Protein AF-A0A316NVS9-F1 (afdb_monomer_lite)

Secondary structure (DSSP, 8-state):
---SSSTTT-TTS----EEE-TT-SEEEETTEEEEEETTHHHHHHHH---HHHHHHHHHHHHHHHTT-TTTHHHHHHHHHHHHHHSTTGGGT-HHHHGGGGS-HHHH--THHHHHHHHHHHTT--SHHHHHHHHHHHHHHHHHHHHHHHHHHHTT----------

Structure (mmCIF, N/CA/C/O backbone):
data_AF-A0A316NVS9-F1
#
_entry.id   AF-A0A316NVS9-F1
#
loop_
_atom_site.group_PDB
_atom_site.id
_atom_site.type_symbol
_atom_site.label_atom_id
_atom_site.label_alt_id
_atom_site.label_comp_id
_atom_site.label_asym_id
_atom_site.label_entity_id
_atom_site.label_seq_id
_atom_site.pdbx_PDB_ins_code
_atom_site.Cartn_x
_atom_site.Cartn_y
_atom_site.Cartn_z
_atom_site.occupancy
_atom_site.B_iso_or_equiv
_atom_site.auth_seq_id
_atom_site.auth_comp_id
_atom_site.auth_asym_id
_atom_site.auth_atom_id
_atom_site.pdbx_PDB_model_num
ATOM 1 N N . MET A 1 1 ? -10.080 8.851 -24.256 1.00 34.38 1 MET A N 1
ATOM 2 C CA . MET A 1 1 ? -9.556 9.734 -23.191 1.00 34.38 1 MET A CA 1
ATOM 3 C C . MET A 1 1 ? -8.342 9.041 -22.593 1.00 34.38 1 MET A C 1
ATOM 5 O O . MET A 1 1 ? -8.501 7.936 -22.097 1.00 34.38 1 MET A O 1
ATOM 9 N N . GLY A 1 2 ? -7.138 9.593 -22.763 1.00 38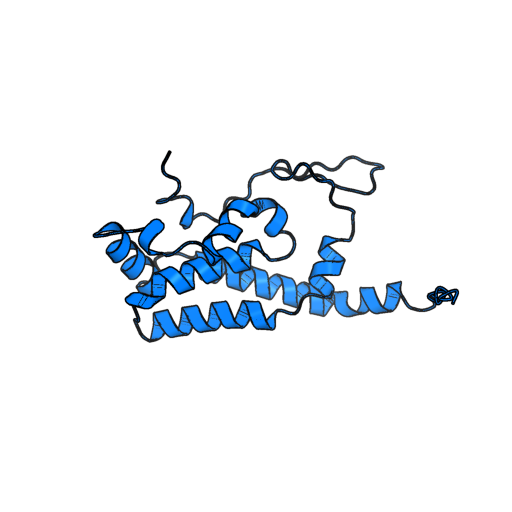.94 2 GLY A N 1
ATOM 10 C CA . GLY A 1 2 ? -5.887 8.948 -22.349 1.00 38.94 2 GLY A CA 1
ATOM 11 C C . GLY A 1 2 ? -5.488 9.341 -20.927 1.00 38.94 2 GLY A C 1
ATOM 12 O O . GLY A 1 2 ? -5.021 10.455 -20.727 1.00 38.94 2 GLY A O 1
ATOM 13 N N . MET A 1 3 ? -5.655 8.420 -19.974 1.00 44.09 3 MET A N 1
ATOM 14 C CA . MET A 1 3 ? -5.238 8.541 -18.560 1.00 44.09 3 MET A CA 1
ATOM 15 C C . MET A 1 3 ? -3.746 8.223 -18.319 1.00 44.09 3 MET A C 1
ATOM 17 O O . MET A 1 3 ? -3.301 8.127 -17.184 1.00 44.09 3 MET A O 1
ATOM 21 N N . LEU A 1 4 ? -2.952 7.991 -19.366 1.00 54.81 4 LEU A N 1
ATOM 22 C CA . LEU A 1 4 ? -1.689 7.250 -19.229 1.00 54.81 4 LEU A CA 1
ATOM 23 C C . LEU A 1 4 ? -0.448 8.102 -18.926 1.00 54.81 4 LEU A C 1
ATOM 25 O O . LEU A 1 4 ? 0.542 7.567 -18.446 1.00 54.81 4 LEU A O 1
ATOM 29 N N . GLY A 1 5 ? -0.482 9.410 -19.196 1.00 55.16 5 GLY A N 1
ATOM 30 C CA . GLY A 1 5 ? 0.717 10.254 -19.127 1.00 55.16 5 GLY A CA 1
ATOM 31 C C . GLY A 1 5 ? 0.942 10.920 -17.772 1.00 55.16 5 GLY A C 1
ATOM 32 O O . GLY A 1 5 ? 1.917 10.634 -17.100 1.00 55.16 5 GLY A O 1
ATOM 33 N N . LYS A 1 6 ? 0.069 11.858 -17.382 1.00 54.09 6 LYS A N 1
ATOM 34 C CA . LYS A 1 6 ? 0.255 12.665 -16.159 1.00 54.09 6 LYS A CA 1
ATOM 35 C C . LYS A 1 6 ? -0.395 12.044 -14.924 1.00 54.09 6 LYS A C 1
ATOM 37 O O . LYS A 1 6 ? 0.162 12.145 -13.839 1.00 54.09 6 LYS A O 1
ATOM 42 N N . ASP A 1 7 ? -1.526 11.366 -15.101 1.00 58.81 7 ASP A N 1
ATOM 43 C CA . ASP A 1 7 ? -2.302 10.817 -13.984 1.00 58.81 7 ASP A CA 1
ATOM 44 C C . ASP A 1 7 ? -1.647 9.566 -13.373 1.00 58.81 7 ASP A C 1
ATOM 46 O O . ASP A 1 7 ? -1.822 9.300 -12.185 1.00 58.81 7 ASP A O 1
ATOM 50 N N . LEU A 1 8 ? -0.828 8.829 -14.138 1.00 57.72 8 LEU A N 1
ATOM 51 C CA . LEU A 1 8 ? -0.079 7.677 -13.619 1.00 57.72 8 LEU A CA 1
ATOM 52 C C . LEU A 1 8 ? 0.950 8.088 -12.551 1.00 57.72 8 LEU A C 1
ATOM 54 O O . LEU A 1 8 ? 1.206 7.332 -11.617 1.00 57.72 8 LEU A O 1
ATOM 58 N N . PHE A 1 9 ? 1.504 9.297 -12.672 1.00 58.28 9 PHE A N 1
ATOM 59 C CA . PHE A 1 9 ? 2.571 9.805 -11.805 1.00 58.28 9 PHE A CA 1
ATOM 60 C C . PHE A 1 9 ? 2.083 10.808 -10.749 1.00 58.28 9 PHE A C 1
ATOM 62 O O . PHE A 1 9 ? 2.860 11.192 -9.880 1.00 58.28 9 PHE A O 1
ATOM 69 N N . ASP A 1 10 ? 0.811 11.222 -10.789 1.00 63.91 10 ASP A N 1
ATOM 70 C CA . ASP A 1 10 ? 0.220 12.186 -9.847 1.00 63.91 10 ASP A CA 1
ATOM 71 C C . ASP A 1 10 ? -0.812 11.532 -8.910 1.00 63.91 10 ASP A C 1
ATOM 73 O O . ASP A 1 10 ? -1.906 12.048 -8.674 1.00 63.91 10 ASP A O 1
ATOM 77 N N . ILE A 1 11 ? -0.446 10.390 -8.309 1.00 62.56 11 ILE A N 1
ATOM 78 C CA . ILE A 1 11 ? -1.253 9.739 -7.255 1.00 62.56 11 ILE A CA 1
ATOM 79 C C . ILE A 1 11 ? -1.418 10.637 -6.009 1.00 62.56 11 ILE A C 1
ATOM 81 O O . ILE A 1 11 ? -2.267 10.399 -5.150 1.00 62.56 11 ILE A O 1
ATOM 85 N N . LYS A 1 12 ? -0.615 11.708 -5.918 1.00 61.66 12 LYS A N 1
ATOM 86 C CA . LYS A 1 12 ? -0.635 12.719 -4.855 1.00 61.66 12 LYS A CA 1
ATOM 87 C C . LYS A 1 12 ? -1.850 13.639 -4.910 1.00 61.66 12 LYS A C 1
ATOM 89 O O . LYS A 1 12 ? -1.973 14.484 -4.026 1.00 61.66 12 LYS A O 1
ATOM 94 N N . ARG A 1 13 ? -2.728 13.533 -5.911 1.00 59.62 13 ARG A N 1
ATOM 95 C CA . ARG A 1 13 ? -3.963 14.318 -5.990 1.00 59.62 13 ARG A CA 1
ATOM 96 C C . ARG A 1 13 ? -5.151 13.469 -5.520 1.00 59.62 13 ARG A C 1
ATOM 98 O O . ARG A 1 13 ? -5.797 12.834 -6.352 1.00 59.62 13 ARG A O 1
ATOM 105 N N . PRO A 1 14 ? -5.520 13.477 -4.220 1.00 55.88 14 PRO A N 1
ATOM 106 C CA . PRO A 1 14 ? -6.708 12.765 -3.780 1.00 55.88 14 PRO A CA 1
ATOM 107 C C . PRO A 1 14 ? -7.921 13.393 -4.457 1.00 55.88 14 PRO A C 1
ATOM 109 O O . PRO A 1 14 ? -8.025 14.626 -4.535 1.00 55.88 14 PRO A O 1
ATOM 112 N N . ARG A 1 15 ? -8.853 12.560 -4.926 1.00 57.41 15 ARG A N 1
ATOM 113 C CA . ARG A 1 15 ? -10.190 13.035 -5.284 1.00 57.41 15 ARG A CA 1
ATOM 114 C C . ARG A 1 15 ? -10.817 13.606 -4.015 1.00 57.41 15 ARG A C 1
ATOM 116 O O . ARG A 1 15 ? -10.943 12.937 -2.993 1.00 57.41 15 ARG A O 1
ATOM 123 N N . ARG A 1 16 ? -11.041 14.913 -4.047 1.00 63.09 16 ARG A N 1
ATOM 124 C CA . ARG A 1 16 ? -11.275 15.734 -2.864 1.00 63.09 16 ARG A CA 1
ATOM 125 C C . ARG A 1 16 ? -12.749 15.627 -2.547 1.00 63.09 16 ARG A C 1
ATOM 127 O O . ARG A 1 16 ? -13.517 16.121 -3.352 1.00 63.09 16 ARG A O 1
ATOM 134 N N . ASN A 1 17 ? -13.096 14.943 -1.458 1.00 67.75 17 ASN A N 1
ATOM 135 C CA . ASN A 1 17 ? -14.034 15.385 -0.416 1.00 67.75 17 ASN A CA 1
ATOM 136 C C . ASN A 1 17 ? -14.488 14.179 0.420 1.00 67.75 17 ASN A C 1
ATOM 138 O O . ASN A 1 17 ? -15.002 13.186 -0.100 1.00 67.75 17 ASN A O 1
ATOM 142 N N . THR A 1 18 ? -14.318 14.291 1.737 1.00 75.38 18 THR A N 1
ATOM 143 C CA . THR A 1 18 ? -14.963 13.414 2.717 1.00 75.38 18 THR A CA 1
ATOM 144 C C . THR A 1 18 ? -16.180 14.145 3.255 1.00 75.38 18 THR A C 1
ATOM 146 O O . THR A 1 18 ? -16.054 15.242 3.799 1.00 75.38 18 THR A O 1
ATOM 149 N N . LYS A 1 19 ? -17.360 13.552 3.105 1.00 80.75 19 LYS A N 1
ATOM 150 C CA . LYS A 1 19 ? -18.586 14.063 3.703 1.00 80.75 19 LYS A CA 1
ATOM 151 C C . LYS A 1 19 ? -18.756 13.432 5.079 1.00 80.75 19 LYS A C 1
ATOM 153 O O . LYS A 1 19 ? -18.796 12.209 5.207 1.00 80.75 19 LYS A O 1
ATOM 158 N N . VAL A 1 20 ? -18.862 14.286 6.087 1.00 80.62 20 VAL A N 1
ATOM 159 C CA . VAL A 1 20 ? -19.124 13.920 7.479 1.00 80.62 20 VAL A CA 1
ATOM 160 C C . VAL A 1 20 ? -20.391 14.644 7.904 1.00 80.62 20 VAL A C 1
ATOM 162 O O . VAL A 1 20 ? -20.473 15.866 7.786 1.00 80.62 20 VAL A O 1
ATOM 165 N N . GLU A 1 21 ? -21.378 13.893 8.379 1.00 82.31 21 GLU A N 1
ATOM 166 C CA . GLU A 1 21 ? -22.612 14.437 8.944 1.00 82.31 21 GLU A CA 1
ATOM 167 C C . GLU A 1 21 ? -22.635 14.166 10.453 1.00 82.31 21 GLU A C 1
ATOM 169 O O . GLU A 1 21 ? -22.279 13.080 10.914 1.00 82.31 21 GLU A O 1
ATOM 174 N N . PHE A 1 22 ? -23.003 15.176 11.244 1.00 77.19 22 PHE A N 1
ATOM 175 C CA . PHE A 1 22 ? -23.071 15.044 12.698 1.00 77.19 22 PHE A CA 1
ATOM 176 C C . PHE A 1 22 ? -24.225 14.125 13.104 1.00 77.19 22 PHE A C 1
ATOM 178 O O . PHE A 1 22 ? -25.354 14.321 12.665 1.00 77.19 22 PHE A O 1
ATOM 185 N N . GLY A 1 23 ? -23.948 13.172 13.995 1.00 82.19 23 GLY A N 1
ATOM 186 C CA . GLY A 1 23 ? -24.931 12.192 14.470 1.00 82.19 23 GLY A CA 1
ATOM 187 C C . GLY A 1 23 ? -24.933 10.880 13.685 1.00 82.19 23 GLY A C 1
ATOM 188 O O . GLY A 1 23 ? -25.507 9.903 14.159 1.00 82.19 23 GLY A O 1
ATOM 189 N N . GLU A 1 24 ? -24.239 10.825 12.549 1.00 84.75 24 GLU A N 1
ATOM 190 C CA . GLU A 1 24 ? -24.081 9.599 11.772 1.00 84.75 24 GLU A CA 1
ATOM 191 C C . GLU A 1 24 ? -22.990 8.694 12.356 1.00 84.75 24 GLU A C 1
ATOM 193 O O . GLU A 1 24 ? -22.071 9.148 13.038 1.00 84.75 24 GLU A O 1
ATOM 198 N N . SER A 1 25 ? -23.080 7.391 12.084 1.00 87.62 25 SER A N 1
ATOM 199 C CA . SER A 1 25 ? -22.082 6.385 12.494 1.00 87.62 25 SER A CA 1
ATOM 200 C C . SER A 1 25 ? -21.027 6.105 11.418 1.00 87.62 25 SER A C 1
ATOM 202 O O . SER A 1 25 ? -20.141 5.265 11.607 1.00 87.62 25 SER A O 1
ATOM 204 N N . CYS A 1 26 ? -21.109 6.810 10.289 1.00 89.50 26 CYS A N 1
ATOM 205 C CA . CYS A 1 26 ? -20.252 6.627 9.130 1.00 89.50 26 CYS A CA 1
ATOM 206 C C . CYS A 1 26 ? -19.916 7.956 8.441 1.00 89.50 26 CYS A C 1
ATOM 208 O O . CYS A 1 26 ? -20.509 8.999 8.723 1.00 89.50 26 CYS A O 1
ATOM 210 N N . TYR A 1 27 ? -18.941 7.897 7.539 1.00 86.94 27 TYR A N 1
ATOM 211 C CA . TYR A 1 27 ? -18.582 8.968 6.618 1.00 86.94 27 TYR A CA 1
ATOM 212 C C . TYR A 1 27 ? -18.644 8.468 5.171 1.00 86.94 27 TYR A C 1
ATOM 214 O O . TYR A 1 27 ? -18.591 7.264 4.909 1.00 86.94 27 TYR A O 1
ATOM 222 N N . TRP A 1 28 ? -18.713 9.397 4.220 1.00 86.88 28 TRP A N 1
ATOM 223 C CA . TRP A 1 28 ? -18.722 9.087 2.789 1.00 86.88 28 TRP A CA 1
ATOM 224 C C . TRP A 1 28 ? -17.539 9.735 2.095 1.00 86.88 28 TRP A C 1
ATOM 226 O O . TRP A 1 28 ? -17.121 10.841 2.439 1.00 86.88 28 TRP A O 1
ATOM 236 N N . VAL A 1 29 ? -17.018 9.055 1.083 1.00 81.38 29 VAL A N 1
ATOM 237 C CA . VAL A 1 29 ? -16.004 9.605 0.188 1.00 81.38 29 VAL A CA 1
ATOM 238 C C . VAL A 1 29 ? -16.682 9.876 -1.143 1.00 81.38 29 VAL A C 1
ATOM 240 O O . VAL A 1 29 ? -17.368 9.007 -1.657 1.00 81.38 29 VAL A O 1
ATOM 243 N N . GLU A 1 30 ? -16.513 11.062 -1.724 1.00 74.38 30 GLU A N 1
ATOM 244 C CA . GLU A 1 30 ? -17.244 11.447 -2.946 1.00 74.38 30 GLU A CA 1
ATOM 245 C C . GLU A 1 30 ? -17.070 10.437 -4.098 1.00 74.38 30 GLU A C 1
ATOM 247 O O . GLU A 1 30 ? -18.006 10.150 -4.837 1.00 74.38 30 GLU A O 1
ATOM 252 N N . SER A 1 31 ? -15.881 9.838 -4.214 1.00 69.62 31 SER A N 1
ATOM 253 C CA . SER A 1 31 ? -15.573 8.812 -5.223 1.00 69.62 31 SER A CA 1
ATOM 254 C C . SER A 1 31 ? -16.003 7.390 -4.844 1.00 69.62 31 SER A C 1
ATOM 256 O O . SER A 1 31 ? -15.905 6.494 -5.677 1.00 69.62 31 SER A O 1
ATOM 258 N N . ASN A 1 32 ? -16.474 7.167 -3.615 1.00 72.44 32 ASN A N 1
ATOM 259 C CA . ASN A 1 32 ? -16.965 5.878 -3.142 1.00 72.44 32 ASN A CA 1
ATOM 260 C C . ASN A 1 32 ? -18.323 6.055 -2.434 1.00 72.44 32 ASN A C 1
ATOM 262 O O . ASN A 1 32 ? -18.365 6.461 -1.270 1.00 72.44 32 ASN A O 1
ATOM 266 N N . PRO A 1 33 ? -19.442 5.705 -3.094 1.00 69.19 33 PRO A N 1
ATOM 267 C CA . PRO A 1 33 ? -20.774 5.918 -2.536 1.00 69.19 33 PRO A CA 1
ATOM 268 C C . PRO A 1 33 ? -21.072 5.026 -1.321 1.00 69.19 33 PRO A C 1
ATOM 270 O O . PRO A 1 33 ? -22.062 5.262 -0.628 1.00 69.19 33 PRO A O 1
ATOM 273 N N . ALA A 1 34 ? -20.249 4.006 -1.046 1.00 84.88 34 ALA A N 1
ATOM 274 C CA . ALA A 1 34 ? -20.451 3.122 0.093 1.00 84.88 34 ALA A CA 1
ATOM 275 C C . ALA A 1 34 ? -20.073 3.822 1.417 1.00 84.88 34 ALA A C 1
ATOM 277 O O . ALA A 1 34 ? -18.928 4.272 1.558 1.00 84.88 34 ALA A O 1
ATOM 278 N N . PRO A 1 35 ? -20.987 3.873 2.410 1.00 88.19 35 PRO A N 1
ATOM 279 C CA . PRO A 1 35 ? -20.698 4.449 3.720 1.00 88.19 35 PRO A CA 1
ATOM 280 C C . PRO A 1 35 ? -19.562 3.691 4.408 1.00 88.19 35 PRO A C 1
ATOM 282 O O . PRO A 1 35 ? -19.523 2.460 4.395 1.00 88.19 35 PRO A O 1
ATOM 285 N N . GLN A 1 36 ? -18.652 4.431 5.034 1.00 87.38 36 GLN A N 1
ATOM 286 C CA . GLN A 1 36 ? -17.529 3.889 5.791 1.00 87.38 36 GLN A CA 1
ATOM 287 C C . GLN A 1 36 ? -17.777 4.113 7.284 1.00 87.38 36 GLN A C 1
ATOM 289 O O . GLN A 1 36 ? -17.786 5.267 7.723 1.00 87.38 36 GLN A O 1
ATOM 294 N N . PRO A 1 37 ? -18.013 3.057 8.081 1.00 90.44 37 PRO A N 1
ATOM 295 C CA . PRO A 1 37 ? -18.217 3.209 9.515 1.00 90.44 37 PRO A CA 1
ATOM 296 C C . PRO A 1 37 ? -17.004 3.852 10.192 1.00 90.44 37 PRO A C 1
ATOM 298 O O . PRO A 1 37 ? -15.848 3.603 9.826 1.00 90.44 37 PRO A O 1
ATOM 301 N N . TYR A 1 38 ? -17.255 4.668 11.214 1.00 86.38 38 TYR A N 1
ATOM 302 C CA . TYR A 1 38 ? -16.163 5.212 12.014 1.00 86.38 38 TYR A CA 1
ATOM 303 C C . TYR A 1 38 ? -15.379 4.091 12.695 1.00 86.38 38 TYR A C 1
ATOM 305 O O . TYR A 1 38 ? -15.932 3.096 13.158 1.00 86.38 38 TYR A O 1
ATOM 313 N N . GLY A 1 39 ? -14.060 4.260 12.751 1.00 85.50 39 GLY A N 1
ATOM 314 C CA . GLY A 1 39 ? -13.157 3.279 13.343 1.00 85.50 39 GLY A CA 1
ATOM 315 C C . GLY A 1 39 ? -12.736 2.146 12.405 1.00 85.50 39 GLY A C 1
ATOM 316 O O . GLY A 1 39 ? -11.671 1.593 12.641 1.00 85.50 39 GLY A O 1
ATOM 317 N N . THR A 1 40 ? -13.453 1.858 11.307 1.00 88.94 40 THR A N 1
ATOM 318 C CA . THR A 1 40 ? -13.087 0.766 10.379 1.00 88.94 40 THR A CA 1
ATOM 319 C C . THR A 1 40 ? -11.662 0.905 9.849 1.00 88.94 40 THR A C 1
ATOM 321 O O . THR A 1 40 ? -10.867 -0.018 9.993 1.00 88.94 40 THR A O 1
ATOM 324 N N . ILE A 1 41 ? -11.300 2.077 9.314 1.00 89.88 41 ILE A N 1
ATOM 325 C CA . ILE A 1 41 ? -9.943 2.316 8.799 1.00 89.88 41 ILE A CA 1
ATOM 326 C C . ILE A 1 41 ? -8.891 2.224 9.906 1.00 89.88 41 ILE A C 1
ATOM 328 O O . ILE A 1 41 ? -7.823 1.669 9.676 1.00 89.88 41 ILE A O 1
ATOM 332 N N . LEU A 1 42 ? -9.183 2.719 11.113 1.00 89.00 42 LEU A N 1
ATOM 333 C CA . LEU A 1 42 ? -8.249 2.606 12.234 1.00 89.00 42 LEU A CA 1
ATOM 334 C C . LEU A 1 42 ? -8.033 1.136 12.615 1.00 89.00 42 LEU A C 1
ATOM 336 O O . LEU A 1 42 ? -6.896 0.713 12.782 1.00 89.00 42 LEU A O 1
ATOM 340 N N . THR A 1 43 ? -9.099 0.341 12.706 1.00 90.62 43 THR A N 1
ATOM 341 C CA . THR A 1 43 ? -8.998 -1.097 12.978 1.00 90.62 43 THR A CA 1
ATOM 342 C C . THR A 1 43 ? -8.245 -1.832 11.871 1.00 90.62 43 THR A C 1
ATOM 344 O O . THR A 1 43 ? -7.433 -2.698 12.182 1.00 90.62 43 THR A O 1
ATOM 347 N N . GLU A 1 44 ? -8.464 -1.487 10.600 1.00 92.75 44 GLU A N 1
ATOM 348 C CA . GLU A 1 44 ? -7.695 -2.037 9.477 1.00 92.75 44 GLU A CA 1
ATOM 349 C C . GLU A 1 44 ? -6.209 -1.704 9.606 1.00 92.75 44 GLU A C 1
ATOM 351 O O . GLU A 1 44 ? -5.390 -2.613 9.549 1.00 92.75 44 GLU A O 1
ATOM 356 N N . ILE A 1 45 ? -5.864 -0.435 9.853 1.00 94.00 45 ILE A N 1
ATOM 357 C CA . ILE A 1 45 ? -4.477 0.008 10.054 1.00 94.00 45 ILE A CA 1
ATOM 358 C C . ILE A 1 45 ? -3.823 -0.772 11.193 1.00 94.00 45 ILE A C 1
ATOM 360 O O . ILE A 1 45 ? -2.730 -1.298 11.020 1.00 94.00 45 ILE A O 1
ATOM 364 N N . LEU A 1 46 ? -4.486 -0.887 12.344 1.00 92.50 46 LEU A N 1
ATOM 365 C CA . LEU A 1 46 ? -3.913 -1.548 13.518 1.00 92.50 46 LEU A CA 1
ATOM 366 C C . LEU A 1 46 ? -3.721 -3.062 13.343 1.00 92.50 46 LEU A C 1
ATOM 368 O O . LEU A 1 46 ? -2.876 -3.632 14.024 1.00 92.50 46 LEU A O 1
ATOM 372 N N . ASN A 1 47 ? -4.457 -3.701 12.428 1.00 92.88 47 ASN A N 1
ATOM 373 C CA . ASN A 1 47 ? -4.311 -5.127 12.113 1.00 92.88 47 ASN A CA 1
ATOM 374 C C . ASN A 1 47 ? -3.507 -5.399 10.828 1.00 9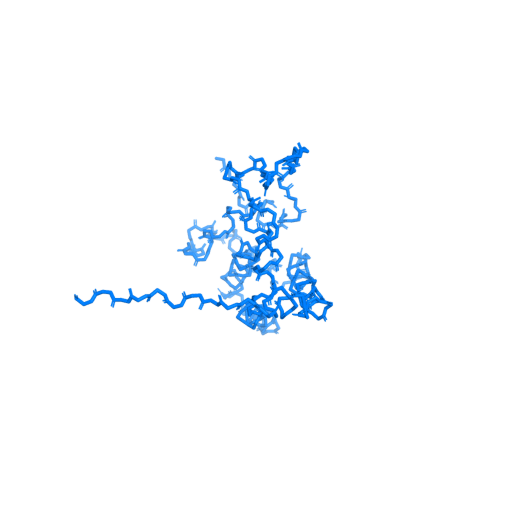2.88 47 ASN A C 1
ATOM 376 O O . ASN A 1 47 ? -3.322 -6.561 10.465 1.00 92.88 47 ASN A O 1
ATOM 380 N N . LEU A 1 48 ? -3.073 -4.364 10.105 1.00 94.44 48 LEU A N 1
ATOM 381 C CA . LEU A 1 48 ? -2.414 -4.524 8.813 1.00 94.44 48 LEU A CA 1
ATOM 382 C C . LEU A 1 48 ? -0.985 -5.054 8.977 1.00 94.44 48 LEU A C 1
ATOM 384 O O . LEU A 1 48 ? -0.141 -4.406 9.593 1.00 94.44 48 LEU A O 1
ATOM 388 N N . ASP A 1 49 ? -0.675 -6.176 8.330 1.00 94.88 49 ASP A N 1
ATOM 389 C CA . ASP A 1 49 ? 0.717 -6.569 8.113 1.00 94.88 49 ASP A CA 1
ATOM 390 C C . ASP A 1 49 ? 1.331 -5.704 7.001 1.00 94.88 49 ASP A C 1
ATOM 392 O O . ASP A 1 49 ? 0.889 -5.737 5.850 1.00 94.88 49 ASP A O 1
ATOM 396 N N . THR A 1 50 ? 2.349 -4.913 7.348 1.00 94.69 50 THR A N 1
ATOM 397 C CA . THR A 1 50 ? 3.040 -4.028 6.397 1.00 94.69 50 THR A CA 1
ATOM 398 C C . THR A 1 50 ? 4.172 -4.723 5.638 1.00 94.69 50 THR A C 1
ATOM 400 O O . THR A 1 50 ? 4.680 -4.152 4.672 1.00 94.69 50 THR A O 1
ATOM 403 N N . ALA A 1 51 ? 4.568 -5.944 6.017 1.00 96.06 51 ALA A N 1
ATOM 404 C CA . ALA A 1 51 ? 5.698 -6.640 5.400 1.00 96.06 51 ALA A CA 1
ATOM 405 C C . ALA A 1 51 ? 5.504 -6.933 3.896 1.00 96.06 51 ALA A C 1
ATOM 407 O O . ALA A 1 51 ? 6.430 -6.657 3.130 1.00 96.06 51 ALA A O 1
ATOM 408 N N . PRO A 1 52 ? 4.328 -7.393 3.414 1.00 94.88 52 PRO A N 1
ATOM 409 C CA . PRO A 1 52 ? 4.116 -7.624 1.983 1.00 94.88 52 PRO A CA 1
ATOM 410 C C . PRO A 1 52 ? 4.209 -6.344 1.144 1.00 94.88 52 PRO A C 1
ATOM 412 O O . PRO A 1 52 ? 4.702 -6.375 0.020 1.00 94.88 52 PRO A O 1
ATOM 415 N N . TYR A 1 53 ? 3.762 -5.214 1.696 1.00 94.19 53 TYR A N 1
ATOM 416 C CA . TYR A 1 53 ? 3.819 -3.914 1.027 1.00 94.19 53 TYR A CA 1
ATOM 417 C C . TYR A 1 53 ? 5.255 -3.394 0.957 1.00 94.19 53 TYR A C 1
ATOM 419 O O . TYR A 1 53 ? 5.685 -2.915 -0.090 1.00 94.19 53 TYR A O 1
ATOM 427 N N . GLN A 1 54 ? 6.016 -3.556 2.044 1.00 96.94 54 GLN A N 1
ATOM 428 C CA . GLN A 1 54 ? 7.437 -3.217 2.064 1.00 96.94 54 GLN A CA 1
ATOM 429 C C . GLN A 1 54 ? 8.223 -4.045 1.046 1.00 96.94 54 GLN A C 1
ATOM 431 O O . GLN A 1 54 ? 9.021 -3.484 0.311 1.00 96.94 54 GLN A O 1
ATOM 436 N N . ALA A 1 55 ? 7.934 -5.342 0.913 1.00 97.31 55 ALA A N 1
ATOM 437 C CA . ALA A 1 55 ? 8.612 -6.196 -0.061 1.00 97.31 55 ALA A CA 1
ATOM 438 C C . ALA A 1 55 ? 8.438 -5.716 -1.517 1.00 97.31 55 ALA A C 1
ATOM 440 O O . ALA A 1 55 ? 9.325 -5.914 -2.346 1.00 97.31 55 ALA A O 1
ATOM 441 N N . VAL A 1 56 ? 7.311 -5.071 -1.846 1.00 96.56 56 VAL A N 1
ATOM 442 C CA . VAL A 1 56 ? 7.105 -4.460 -3.171 1.00 96.56 56 VAL A CA 1
ATOM 443 C C . VAL A 1 56 ? 7.968 -3.211 -3.350 1.00 96.56 56 VAL A C 1
ATOM 445 O O . VAL A 1 56 ? 8.540 -3.031 -4.426 1.00 96.56 56 VAL A O 1
ATOM 448 N N . MET A 1 57 ? 8.099 -2.385 -2.309 1.00 96.81 57 MET A N 1
ATOM 449 C CA . MET A 1 57 ? 8.997 -1.224 -2.317 1.00 96.81 57 MET A CA 1
ATOM 450 C C . MET A 1 57 ? 10.457 -1.662 -2.460 1.00 96.81 57 MET A C 1
ATOM 452 O O . MET A 1 57 ? 11.147 -1.194 -3.361 1.00 96.81 57 MET A O 1
ATOM 456 N N . ASP A 1 58 ? 10.885 -2.642 -1.664 1.00 97.56 58 ASP A N 1
ATOM 457 C CA . ASP A 1 58 ? 12.248 -3.176 -1.689 1.00 97.56 58 ASP A CA 1
ATOM 458 C C . ASP A 1 58 ? 12.585 -3.773 -3.067 1.00 97.56 58 ASP A C 1
ATOM 460 O O . ASP A 1 58 ? 13.672 -3.560 -3.605 1.00 97.56 58 ASP A O 1
ATOM 464 N N . ARG A 1 59 ? 11.625 -4.464 -3.701 1.00 96.75 59 ARG A N 1
ATOM 465 C CA . ARG A 1 59 ? 11.782 -4.978 -5.070 1.00 96.75 59 ARG A CA 1
ATOM 466 C C . ARG A 1 59 ? 11.961 -3.855 -6.093 1.00 96.75 59 ARG A C 1
ATOM 468 O O . ARG A 1 59 ? 12.760 -4.007 -7.019 1.00 96.75 59 ARG A O 1
ATOM 475 N N . LEU A 1 60 ? 11.196 -2.768 -5.978 1.00 96.62 60 LEU A N 1
ATOM 476 C CA . LEU A 1 60 ? 11.343 -1.612 -6.862 1.00 96.62 60 LEU A CA 1
ATOM 477 C C . LEU A 1 60 ? 12.733 -0.986 -6.697 1.00 96.62 60 LEU A C 1
ATOM 479 O O . LEU A 1 60 ? 13.406 -0.749 -7.701 1.00 96.62 60 LEU A O 1
ATOM 483 N N . ASP A 1 61 ? 13.183 -0.798 -5.458 1.00 96.44 61 ASP A N 1
ATOM 484 C CA . ASP A 1 61 ? 14.507 -0.255 -5.150 1.00 96.44 61 ASP A CA 1
ATOM 485 C C . ASP A 1 61 ? 15.627 -1.138 -5.713 1.00 96.44 61 ASP A C 1
ATOM 487 O O . ASP A 1 61 ? 16.561 -0.633 -6.342 1.00 96.44 61 ASP A O 1
ATOM 491 N N . ASP A 1 62 ? 15.513 -2.461 -5.580 1.00 97.50 62 ASP A N 1
ATOM 492 C CA . ASP A 1 62 ? 16.464 -3.408 -6.163 1.00 97.50 62 ASP A CA 1
ATOM 493 C C . ASP A 1 62 ? 16.492 -3.333 -7.697 1.00 97.50 62 ASP A C 1
ATOM 495 O O . ASP A 1 62 ? 17.566 -3.372 -8.306 1.00 97.50 62 ASP A O 1
ATOM 499 N N . ILE A 1 63 ? 15.336 -3.195 -8.349 1.00 96.50 63 ILE A N 1
ATOM 500 C CA . ILE A 1 63 ? 15.250 -3.053 -9.809 1.00 96.50 63 ILE A CA 1
ATOM 501 C C . ILE A 1 63 ? 15.900 -1.750 -10.279 1.00 96.50 63 ILE A C 1
ATOM 503 O O . ILE A 1 63 ? 16.669 -1.765 -11.246 1.00 96.50 63 ILE A O 1
ATOM 507 N N . VAL A 1 64 ? 15.635 -0.644 -9.582 1.00 95.56 64 VAL A N 1
ATOM 508 C CA . VAL A 1 64 ? 16.229 0.668 -9.866 1.00 95.56 64 VAL A CA 1
ATOM 509 C C . VAL A 1 64 ? 17.743 0.622 -9.661 1.00 95.56 64 VAL A C 1
ATOM 511 O O . VAL A 1 64 ? 18.502 1.014 -10.549 1.00 95.56 64 VAL A O 1
ATOM 514 N N . LYS A 1 65 ? 18.205 0.061 -8.539 1.00 96.31 65 LYS A N 1
ATOM 515 C CA . LYS A 1 65 ? 19.628 -0.081 -8.206 1.00 96.31 65 LYS A CA 1
ATOM 516 C C . LYS A 1 65 ? 20.391 -0.911 -9.236 1.00 96.31 65 LYS A C 1
ATOM 518 O O . LYS A 1 65 ? 21.511 -0.557 -9.600 1.00 96.31 65 LYS A O 1
ATOM 523 N N . ASN A 1 66 ? 19.786 -1.992 -9.723 1.00 96.50 66 ASN A N 1
ATOM 524 C CA . ASN A 1 66 ? 20.381 -2.868 -10.733 1.00 96.50 66 ASN A CA 1
ATOM 525 C C . ASN A 1 66 ? 20.143 -2.390 -12.175 1.00 96.50 66 ASN A C 1
ATOM 527 O O . ASN A 1 66 ? 20.570 -3.065 -13.111 1.00 96.50 66 ASN A O 1
ATOM 531 N N . LYS A 1 67 ? 19.471 -1.247 -12.371 1.00 94.62 67 LYS A N 1
ATOM 532 C CA . LYS A 1 67 ? 19.104 -0.700 -13.685 1.00 94.62 67 LYS A CA 1
ATOM 533 C C . LYS A 1 67 ? 18.393 -1.720 -14.586 1.00 94.62 67 LYS A C 1
ATOM 535 O O . LYS A 1 67 ? 18.629 -1.768 -15.792 1.00 94.62 67 LYS A O 1
ATOM 540 N N . ASN A 1 68 ? 17.525 -2.555 -14.010 1.00 94.00 68 ASN A N 1
ATOM 541 C CA . ASN A 1 68 ? 16.760 -3.542 -14.773 1.00 94.00 68 ASN A CA 1
ATOM 542 C C . ASN A 1 68 ? 15.556 -2.871 -15.457 1.00 94.00 68 ASN A C 1
ATOM 544 O O . ASN A 1 68 ? 14.422 -2.943 -14.980 1.00 94.00 68 ASN A O 1
ATOM 548 N N . SER A 1 69 ? 15.813 -2.223 -16.596 1.00 90.12 69 SER A N 1
ATOM 549 C CA . SER A 1 69 ? 14.808 -1.473 -17.363 1.00 90.12 69 SER A CA 1
ATOM 550 C C . SER A 1 69 ? 13.593 -2.317 -17.744 1.00 90.12 69 SER A C 1
ATOM 552 O O . SER A 1 69 ? 12.468 -1.838 -17.673 1.00 90.12 69 SER A O 1
ATOM 554 N N . ARG A 1 70 ? 13.783 -3.605 -18.056 1.00 91.12 70 ARG A N 1
ATOM 555 C CA . ARG A 1 70 ? 12.694 -4.482 -18.508 1.00 91.12 70 ARG A CA 1
ATOM 556 C C . ARG A 1 70 ? 11.616 -4.695 -17.441 1.00 91.12 70 ARG A C 1
ATOM 558 O O . ARG A 1 70 ? 10.440 -4.805 -17.787 1.00 91.12 70 ARG A O 1
ATOM 565 N N . GLU A 1 71 ? 12.011 -4.797 -16.172 1.00 94.19 71 GLU A N 1
ATOM 566 C CA . GLU A 1 71 ? 11.091 -5.041 -15.052 1.00 94.19 71 GLU A CA 1
ATOM 567 C C . GLU A 1 71 ? 10.609 -3.760 -14.362 1.00 94.19 71 GLU A C 1
ATOM 569 O O . GLU A 1 71 ? 9.569 -3.791 -13.698 1.00 94.19 71 GLU A O 1
ATOM 574 N N . ALA A 1 72 ? 11.310 -2.638 -14.550 1.00 94.12 72 ALA A N 1
ATOM 575 C CA . ALA A 1 72 ? 11.002 -1.352 -13.919 1.00 94.12 72 ALA A CA 1
ATOM 576 C C . ALA A 1 72 ? 9.527 -0.929 -14.060 1.00 94.12 72 ALA A C 1
ATOM 578 O O . ALA A 1 72 ? 8.901 -0.639 -13.037 1.00 94.12 72 ALA A O 1
ATOM 579 N N . PRO A 1 73 ? 8.911 -0.972 -15.260 1.00 93.19 73 PRO A N 1
ATOM 580 C CA . PRO A 1 73 ? 7.504 -0.621 -15.425 1.00 93.19 73 PRO A CA 1
ATOM 581 C C . PRO A 1 73 ? 6.561 -1.491 -14.592 1.00 93.19 73 PRO A C 1
ATOM 583 O O . PRO A 1 73 ? 5.641 -0.978 -13.959 1.00 93.19 73 PRO A O 1
ATOM 586 N N . ARG A 1 74 ? 6.786 -2.812 -14.556 1.00 94.06 74 ARG A N 1
ATOM 587 C CA . ARG A 1 74 ? 5.934 -3.739 -13.797 1.00 94.06 74 ARG A CA 1
ATOM 588 C C . ARG A 1 74 ? 6.065 -3.489 -12.300 1.00 94.06 74 ARG A C 1
ATOM 590 O O . ARG A 1 74 ? 5.046 -3.402 -11.627 1.00 94.06 74 ARG A O 1
ATOM 597 N N . ALA A 1 75 ? 7.289 -3.329 -11.801 1.00 95.06 75 ALA A N 1
ATOM 598 C CA . ALA A 1 75 ? 7.533 -3.049 -10.389 1.00 95.06 75 ALA A CA 1
ATOM 599 C C . ALA A 1 75 ? 6.940 -1.703 -9.952 1.00 95.06 75 ALA A C 1
ATOM 601 O O . ALA A 1 75 ? 6.363 -1.603 -8.872 1.00 95.06 75 ALA A O 1
ATOM 602 N N . TYR A 1 76 ? 7.002 -0.686 -10.813 1.00 93.88 76 TYR A N 1
ATOM 603 C CA . TYR A 1 76 ? 6.376 0.605 -10.542 1.00 93.88 76 TYR A CA 1
ATOM 604 C C . TYR A 1 76 ? 4.844 0.500 -10.493 1.00 93.88 76 TYR A C 1
ATOM 606 O O . TYR A 1 76 ? 4.214 1.041 -9.588 1.00 93.88 76 TYR A O 1
ATOM 614 N N . LEU A 1 77 ? 4.226 -0.237 -11.424 1.00 92.69 77 LEU A N 1
ATOM 615 C CA . LEU A 1 77 ? 2.780 -0.488 -11.400 1.00 92.69 77 LEU A CA 1
ATOM 616 C C . LEU A 1 77 ? 2.348 -1.338 -10.197 1.00 92.69 77 LEU A C 1
ATOM 618 O O . LEU A 1 77 ? 1.300 -1.066 -9.617 1.00 92.69 77 LEU A O 1
ATOM 622 N N . ASP A 1 78 ? 3.149 -2.336 -9.806 1.00 93.50 78 ASP A N 1
ATOM 623 C CA . ASP A 1 78 ? 2.932 -3.119 -8.582 1.00 93.50 78 ASP A CA 1
ATOM 624 C C . ASP A 1 78 ? 2.903 -2.194 -7.358 1.00 93.50 78 ASP A C 1
ATOM 626 O O . ASP A 1 78 ? 1.962 -2.266 -6.568 1.00 93.50 78 ASP A O 1
ATOM 630 N N . MET A 1 79 ? 3.875 -1.279 -7.250 1.00 93.50 79 MET A N 1
ATOM 631 C CA . MET A 1 79 ? 3.959 -0.270 -6.188 1.00 93.50 79 MET A CA 1
ATOM 632 C C . MET A 1 79 ? 2.724 0.647 -6.145 1.00 93.50 79 MET A C 1
ATOM 634 O O . MET A 1 79 ? 2.141 0.850 -5.077 1.00 93.50 79 MET A O 1
ATOM 638 N N . LEU A 1 80 ? 2.261 1.143 -7.299 1.00 90.81 80 LEU A N 1
ATOM 639 C CA . LEU A 1 80 ? 1.037 1.951 -7.370 1.00 90.81 80 LEU A CA 1
ATOM 640 C C . LEU A 1 80 ? -0.201 1.167 -6.916 1.00 90.81 80 LEU A C 1
ATOM 642 O O . LEU A 1 80 ? -1.036 1.697 -6.182 1.00 90.81 80 LEU A O 1
ATOM 646 N N . SER A 1 81 ? -0.326 -0.095 -7.333 1.00 90.12 81 SER A N 1
ATOM 647 C CA . SER A 1 81 ? -1.456 -0.935 -6.936 1.00 90.12 81 SER A CA 1
ATOM 648 C C . SER A 1 81 ? -1.466 -1.221 -5.441 1.00 90.12 81 SER A C 1
ATOM 650 O O . SER A 1 81 ? -2.521 -1.089 -4.827 1.00 90.12 81 SER A O 1
ATOM 652 N N . VAL A 1 82 ? -0.322 -1.550 -4.830 1.00 88.12 82 VAL A N 1
ATOM 653 C CA . VAL A 1 82 ? -0.285 -1.811 -3.382 1.00 88.12 82 VAL A CA 1
ATOM 654 C C . VAL A 1 82 ? -0.531 -0.548 -2.557 1.00 88.12 82 VAL A C 1
ATOM 656 O O . VAL A 1 82 ? -1.237 -0.621 -1.556 1.00 88.12 82 VAL A O 1
ATOM 659 N N . SER A 1 83 ? -0.063 0.624 -3.005 1.00 88.56 83 SER A N 1
ATOM 660 C CA . SER A 1 83 ? -0.421 1.913 -2.388 1.00 88.56 83 SER A CA 1
ATOM 661 C C . SER A 1 83 ? -1.937 2.126 -2.372 1.00 88.56 83 SER A C 1
ATOM 663 O O . SER A 1 83 ? -2.513 2.531 -1.363 1.00 88.56 83 SER A O 1
ATOM 665 N N . ALA A 1 84 ? -2.607 1.778 -3.469 1.00 88.00 84 ALA A N 1
ATOM 666 C CA . ALA A 1 84 ? -4.055 1.867 -3.582 1.00 88.00 84 ALA A CA 1
ATOM 667 C C . ALA A 1 84 ? -4.823 0.762 -2.840 1.00 88.00 84 ALA A C 1
ATOM 669 O O . ALA A 1 84 ? -6.040 0.865 -2.702 1.00 88.00 84 ALA A O 1
ATOM 670 N N . GLU A 1 85 ? -4.159 -0.289 -2.363 1.00 88.81 85 GLU A N 1
ATOM 671 C CA . GLU A 1 85 ? -4.752 -1.311 -1.491 1.00 88.81 85 GLU A CA 1
ATOM 672 C C . GLU A 1 85 ? -4.695 -0.895 -0.007 1.00 88.81 85 GLU A C 1
ATOM 674 O O . GLU A 1 85 ? -5.516 -1.365 0.786 1.00 88.81 85 GLU A O 1
ATOM 679 N N . LEU A 1 86 ? -3.793 0.025 0.370 1.00 90.75 86 LEU A N 1
ATOM 680 C CA . LEU A 1 86 ? -3.634 0.465 1.757 1.00 90.75 86 LEU A CA 1
ATOM 681 C C . LEU A 1 86 ? -4.935 1.055 2.339 1.00 90.75 86 LEU A C 1
ATOM 683 O O . LEU A 1 86 ? -5.695 1.738 1.629 1.00 90.75 86 LEU A O 1
ATOM 687 N N . PRO A 1 87 ? -5.190 0.853 3.651 1.00 88.94 87 PRO A N 1
ATOM 688 C CA . PRO A 1 87 ? -6.285 1.515 4.350 1.00 88.94 87 PRO A CA 1
ATOM 689 C C . PRO A 1 87 ? -6.242 3.028 4.122 1.00 88.94 87 PRO A C 1
ATOM 691 O O . PRO A 1 87 ? -5.171 3.607 3.949 1.00 88.94 87 PRO A O 1
ATOM 694 N N . LEU A 1 88 ? -7.411 3.671 4.119 1.00 81.62 88 LEU A N 1
ATOM 695 C CA . LEU A 1 88 ? -7.634 5.055 3.675 1.00 81.62 88 LEU A CA 1
ATOM 696 C C . LEU A 1 88 ? -7.455 5.255 2.162 1.00 81.62 88 LEU A C 1
ATOM 698 O O . LEU A 1 88 ? -8.399 5.695 1.507 1.00 81.62 88 LEU A O 1
ATOM 702 N N . TYR A 1 89 ? -6.299 4.912 1.592 1.00 83.44 89 TYR A N 1
ATOM 703 C CA . TYR A 1 89 ? -5.981 5.168 0.180 1.00 83.44 89 TYR A CA 1
ATOM 704 C C . TYR A 1 89 ? -6.880 4.394 -0.785 1.00 83.44 89 TYR A C 1
ATOM 706 O O . TYR A 1 89 ? -7.317 4.957 -1.791 1.00 83.44 89 TYR A O 1
ATOM 714 N N . ARG A 1 90 ? -7.292 3.174 -0.422 1.00 85.25 90 ARG A N 1
ATOM 715 C CA . ARG A 1 90 ? -8.264 2.371 -1.186 1.00 85.25 90 ARG A CA 1
ATOM 716 C C . ARG A 1 90 ? -9.602 3.055 -1.464 1.00 85.25 90 ARG A C 1
ATOM 718 O O . ARG A 1 90 ? -10.281 2.695 -2.423 1.00 85.25 90 ARG A O 1
ATOM 725 N N . LEU A 1 91 ? -9.976 4.052 -0.658 1.00 81.75 91 LEU A N 1
ATOM 726 C CA . LEU A 1 91 ? -11.205 4.829 -0.845 1.00 81.75 91 LEU A CA 1
ATOM 727 C C . LEU A 1 91 ? -11.064 5.942 -1.896 1.00 81.75 91 LEU A C 1
ATOM 729 O O . LEU A 1 91 ? -12.074 6.401 -2.425 1.00 81.75 91 LEU A O 1
ATOM 733 N N . TYR A 1 92 ? -9.836 6.381 -2.186 1.00 79.25 92 TYR A N 1
ATOM 734 C CA . TYR A 1 92 ? -9.545 7.524 -3.062 1.00 79.25 92 TYR A CA 1
ATOM 735 C C . TYR A 1 92 ? -8.786 7.140 -4.337 1.00 79.25 92 TYR A C 1
ATOM 737 O O . TYR A 1 92 ? -8.769 7.923 -5.285 1.00 79.25 92 TYR A O 1
ATOM 745 N N . ALA A 1 93 ? -8.163 5.960 -4.360 1.00 79.31 93 ALA A N 1
ATOM 746 C CA . ALA A 1 93 ? -7.228 5.524 -5.395 1.00 79.31 93 ALA A CA 1
ATOM 747 C C . ALA A 1 93 ? -7.654 4.211 -6.084 1.00 79.31 93 ALA A C 1
ATOM 749 O O . ALA A 1 93 ? -6.810 3.484 -6.597 1.00 79.31 93 ALA A O 1
ATOM 750 N N . THR A 1 94 ? -8.953 3.890 -6.116 1.00 75.88 94 THR A N 1
ATOM 751 C CA . THR A 1 94 ? -9.471 2.614 -6.656 1.00 75.88 94 THR A CA 1
ATOM 752 C C . THR A 1 94 ? -8.986 2.320 -8.080 1.00 75.88 94 THR A C 1
ATOM 754 O O . THR A 1 94 ? -8.662 1.177 -8.392 1.00 75.88 94 THR A O 1
ATOM 757 N N . ASP A 1 95 ? -8.842 3.354 -8.912 1.00 77.69 95 ASP A N 1
ATOM 758 C CA . ASP A 1 95 ? -8.375 3.226 -10.298 1.00 77.69 95 ASP A CA 1
ATOM 759 C C . ASP A 1 95 ? -6.954 2.640 -10.407 1.00 77.69 95 ASP A C 1
ATOM 761 O O . ASP A 1 95 ? -6.617 2.051 -11.425 1.00 77.69 95 ASP A O 1
ATOM 765 N N . TYR A 1 96 ? -6.119 2.738 -9.369 1.00 81.25 96 TYR A N 1
ATOM 766 C CA . TYR A 1 96 ? -4.754 2.200 -9.389 1.00 81.25 96 TYR A CA 1
ATOM 767 C C . TYR A 1 96 ? -4.685 0.713 -8.995 1.00 81.25 96 TYR A C 1
ATOM 769 O O . TYR A 1 96 ? -3.703 0.037 -9.310 1.00 81.25 96 TYR A O 1
ATOM 777 N N . GLN A 1 97 ? -5.730 0.161 -8.364 1.00 78.94 97 GLN A N 1
ATOM 778 C CA . GLN A 1 97 ? -5.775 -1.258 -7.971 1.00 78.94 97 GLN A CA 1
ATOM 779 C C . GLN A 1 97 ? -5.783 -2.194 -9.190 1.00 78.94 97 GLN A C 1
ATOM 781 O O . GLN A 1 97 ? -5.274 -3.312 -9.132 1.00 78.94 97 GLN A O 1
ATOM 786 N N . MET A 1 98 ? -6.328 -1.737 -10.323 1.00 79.88 98 MET A N 1
ATOM 787 C CA . MET A 1 98 ? -6.419 -2.549 -11.539 1.00 79.88 98 MET A CA 1
ATOM 788 C C . MET A 1 98 ? -5.052 -2.836 -12.174 1.00 79.88 98 MET A C 1
ATOM 790 O O . MET A 1 98 ? -4.906 -3.847 -12.864 1.00 79.88 98 MET A O 1
ATOM 794 N N . PHE A 1 99 ? -4.039 -1.991 -11.938 1.00 83.75 99 PHE A N 1
ATOM 795 C CA . PHE A 1 99 ? -2.741 -2.121 -12.604 1.00 83.75 99 PHE A CA 1
ATOM 796 C C . PHE A 1 99 ? -2.007 -3.419 -12.258 1.00 83.75 99 PHE A C 1
ATOM 798 O O . PHE A 1 99 ? -1.246 -3.922 -13.085 1.00 83.75 99 PHE A O 1
ATOM 805 N N . LYS A 1 100 ? -2.282 -4.026 -11.101 1.00 81.94 100 LYS A N 1
ATOM 806 C CA . LYS A 1 100 ? -1.760 -5.337 -10.684 1.00 81.94 100 LYS A CA 1
ATOM 807 C C . LYS A 1 100 ? -1.996 -6.438 -11.717 1.00 81.94 100 LYS A C 1
ATOM 809 O O . LYS A 1 100 ? -1.127 -7.272 -11.941 1.00 81.94 100 LYS A O 1
ATOM 814 N N . ASN A 1 101 ? -3.153 -6.407 -12.376 1.00 85.06 101 ASN A N 1
ATOM 815 C CA . ASN A 1 101 ? -3.609 -7.489 -13.250 1.00 85.06 101 ASN A CA 1
ATOM 816 C C . ASN A 1 101 ? -3.474 -7.167 -14.744 1.00 85.06 101 ASN A C 1
ATOM 818 O O . ASN A 1 101 ? -3.718 -8.034 -15.580 1.00 85.06 101 ASN A O 1
ATOM 822 N N . ILE A 1 102 ? -3.105 -5.932 -15.093 1.00 88.25 102 ILE A N 1
ATOM 823 C CA . ILE A 1 102 ? -2.971 -5.503 -16.486 1.00 88.25 102 ILE A CA 1
ATOM 824 C C . ILE A 1 102 ? -1.509 -5.671 -16.929 1.00 88.25 102 ILE A C 1
ATOM 826 O O . ILE A 1 102 ? -0.613 -5.145 -16.262 1.00 88.25 102 ILE A O 1
ATOM 830 N N . PRO A 1 103 ? -1.235 -6.375 -18.045 1.00 90.12 103 PRO A N 1
ATOM 831 C CA . PRO A 1 103 ? 0.106 -6.446 -18.620 1.00 90.12 103 PRO A CA 1
ATOM 832 C C . PRO A 1 103 ? 0.651 -5.056 -18.967 1.00 90.12 103 PRO A C 1
ATOM 834 O O . PRO A 1 103 ? -0.079 -4.216 -19.496 1.00 90.12 103 PRO A O 1
ATOM 837 N N . VAL A 1 104 ? 1.945 -4.823 -18.730 1.00 89.44 104 VAL A N 1
ATOM 838 C CA . VAL A 1 104 ? 2.609 -3.538 -19.034 1.00 89.44 104 VAL A CA 1
ATOM 839 C C . VAL A 1 104 ? 2.434 -3.176 -20.508 1.00 89.44 104 VAL A C 1
ATOM 841 O O . VAL A 1 104 ? 2.167 -2.027 -20.841 1.00 89.44 104 VAL A O 1
ATOM 844 N N . GLU A 1 105 ? 2.516 -4.175 -21.384 1.00 88.75 105 GLU A N 1
ATOM 845 C CA . GLU A 1 105 ? 2.397 -4.055 -22.837 1.00 88.75 105 GLU A CA 1
ATOM 846 C C . GLU A 1 105 ? 1.015 -3.563 -23.285 1.00 88.75 105 GLU A C 1
ATOM 848 O O . GLU A 1 105 ? 0.878 -3.047 -24.388 1.00 88.75 105 GLU A O 1
ATOM 853 N N . MET A 1 106 ? -0.019 -3.715 -22.451 1.00 88.69 106 MET A N 1
ATOM 854 C CA . MET A 1 106 ? -1.348 -3.166 -22.736 1.00 88.69 106 MET A CA 1
ATOM 855 C C . MET A 1 106 ? -1.474 -1.690 -22.339 1.00 88.69 106 MET A C 1
ATOM 857 O O . MET A 1 106 ? -2.406 -1.021 -22.778 1.00 88.69 106 MET A O 1
ATOM 861 N N . LEU A 1 107 ? -0.561 -1.184 -21.507 1.00 84.94 107 LEU A N 1
ATOM 862 C CA . LEU A 1 107 ? -0.567 0.190 -21.003 1.00 84.94 107 LEU A CA 1
ATOM 863 C C . LEU A 1 107 ? 0.409 1.072 -21.783 1.00 84.94 107 LEU A C 1
ATOM 865 O O . LEU A 1 107 ? 0.068 2.194 -22.151 1.00 84.94 107 LEU A O 1
ATOM 869 N N . VAL A 1 108 ? 1.611 0.560 -22.056 1.00 85.38 108 VAL A N 1
ATOM 870 C CA . VAL A 1 108 ? 2.684 1.289 -22.737 1.00 85.38 108 VAL A CA 1
ATOM 871 C C . VAL A 1 108 ? 3.386 0.412 -23.777 1.00 85.38 108 VAL A C 1
ATOM 873 O O . VAL A 1 108 ? 3.719 -0.746 -23.525 1.00 85.38 108 VAL A O 1
ATOM 876 N N . VAL A 1 109 ? 3.638 0.976 -24.960 1.00 88.38 109 VAL A N 1
ATOM 877 C CA . VAL A 1 109 ? 4.306 0.304 -26.088 1.00 88.38 109 VAL A CA 1
ATOM 878 C C . VAL A 1 109 ? 5.261 1.255 -26.808 1.00 88.38 109 VAL A C 1
ATOM 880 O O . VAL A 1 109 ? 5.077 2.472 -26.758 1.00 88.38 109 VAL A O 1
ATOM 883 N N . GLY A 1 110 ? 6.262 0.697 -27.497 1.00 90.62 110 GLY A N 1
ATOM 884 C CA . GLY A 1 110 ? 7.240 1.465 -28.277 1.00 90.62 110 GLY A CA 1
ATOM 885 C C . GLY A 1 110 ? 7.955 2.529 -27.439 1.00 90.62 110 GLY A C 1
ATOM 886 O O . GLY A 1 110 ? 8.298 2.281 -26.285 1.00 90.62 110 GLY A O 1
ATOM 887 N N . GLU A 1 111 ? 8.103 3.731 -27.993 1.00 90.06 111 GLU A N 1
ATOM 888 C CA . GLU A 1 111 ? 8.777 4.867 -27.342 1.00 90.06 111 GLU A CA 1
ATOM 889 C C . GLU A 1 111 ? 8.174 5.233 -25.974 1.00 90.06 111 GLU A C 1
ATOM 891 O O . GLU A 1 111 ? 8.891 5.634 -25.062 1.00 90.06 111 GLU A O 1
ATOM 896 N N . ALA A 1 112 ? 6.860 5.053 -25.780 1.00 88.19 112 ALA A N 1
ATOM 897 C CA . ALA A 1 112 ? 6.218 5.329 -24.493 1.00 88.19 112 ALA A CA 1
ATOM 898 C C . ALA A 1 112 ? 6.661 4.346 -23.398 1.00 88.19 112 ALA A C 1
ATOM 900 O O . ALA A 1 112 ? 6.728 4.715 -22.226 1.00 88.19 112 ALA A O 1
ATOM 901 N N . ARG A 1 113 ? 6.973 3.099 -23.775 1.00 90.00 113 ARG A N 1
ATOM 902 C CA . ARG A 1 113 ? 7.536 2.115 -22.851 1.00 90.00 113 ARG A CA 1
ATOM 903 C C . ARG A 1 113 ? 8.963 2.500 -22.480 1.00 90.00 113 ARG A C 1
ATOM 905 O O . ARG A 1 113 ? 9.254 2.568 -21.295 1.00 90.00 113 ARG A O 1
ATOM 912 N N . GLU A 1 114 ? 9.807 2.806 -23.461 1.00 91.12 114 GLU A N 1
ATOM 913 C CA . GLU A 1 114 ? 11.200 3.215 -23.226 1.00 91.12 114 GLU A CA 1
ATOM 914 C C . GLU A 1 114 ? 11.280 4.459 -22.328 1.00 91.12 114 GLU A C 1
ATOM 916 O O . GLU A 1 114 ? 12.036 4.485 -21.358 1.00 91.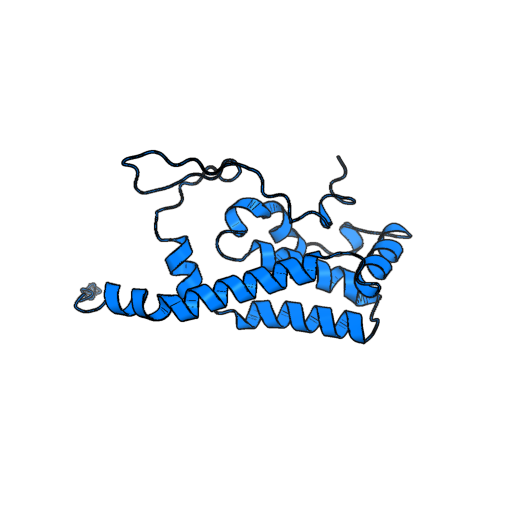12 114 GLU A O 1
ATOM 921 N N . ALA A 1 115 ? 10.418 5.451 -22.572 1.00 91.00 115 ALA A N 1
ATOM 922 C CA . ALA A 1 115 ? 10.323 6.642 -21.732 1.00 91.00 115 ALA A CA 1
ATOM 923 C C . ALA A 1 115 ? 9.868 6.323 -20.297 1.00 91.00 115 ALA A C 1
ATOM 925 O O . ALA A 1 115 ? 10.331 6.960 -19.350 1.00 91.00 115 ALA A O 1
ATOM 926 N N . PHE A 1 116 ? 8.971 5.346 -20.111 1.00 90.25 116 PHE A N 1
ATOM 927 C CA . PHE A 1 116 ? 8.551 4.914 -18.778 1.00 90.25 116 PHE A CA 1
ATOM 928 C C . PHE A 1 116 ? 9.668 4.151 -18.055 1.00 90.25 116 PHE A C 1
ATOM 930 O O . PHE A 1 116 ? 9.922 4.412 -16.882 1.00 90.25 116 PHE A O 1
ATOM 937 N N . GLU A 1 117 ? 10.379 3.266 -18.752 1.00 93.12 117 GLU A N 1
ATOM 938 C CA . GLU A 1 117 ? 11.552 2.572 -18.215 1.00 93.12 117 GLU A CA 1
ATOM 939 C C . GLU A 1 117 ? 12.603 3.582 -17.728 1.00 93.12 117 GLU A C 1
ATOM 941 O O . GLU A 1 117 ? 13.023 3.520 -16.572 1.00 93.12 117 GLU A O 1
ATOM 946 N N . GLU A 1 118 ? 12.956 4.570 -18.557 1.00 92.75 118 GLU A N 1
ATOM 947 C CA . GLU A 1 118 ? 13.874 5.649 -18.177 1.00 92.75 118 GLU A CA 1
ATOM 948 C C . GLU A 1 118 ? 13.334 6.463 -16.992 1.00 92.75 118 GLU A C 1
ATOM 950 O O . GLU A 1 118 ? 14.075 6.774 -16.064 1.00 92.75 118 GLU A O 1
ATOM 955 N N . HIS A 1 119 ? 12.040 6.789 -16.982 1.00 90.06 119 HIS A N 1
ATOM 956 C CA . HIS A 1 119 ? 11.418 7.544 -15.894 1.00 90.06 119 HIS A CA 1
ATOM 957 C C . HIS A 1 119 ? 1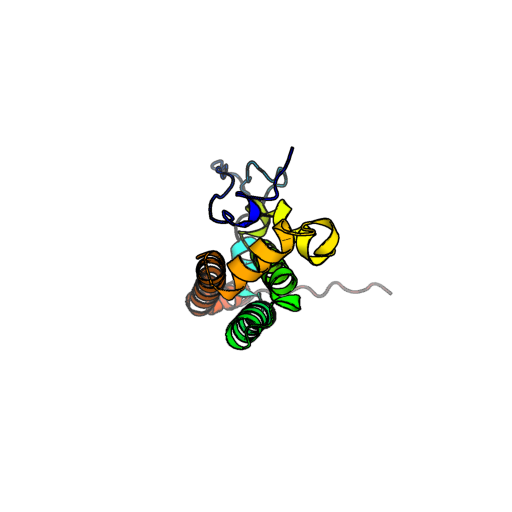1.563 6.848 -14.534 1.00 90.06 119 HIS A C 1
ATOM 959 O O . HIS A 1 119 ? 11.868 7.511 -13.541 1.00 90.06 119 HIS A O 1
ATOM 965 N N . VAL A 1 120 ? 11.358 5.527 -14.492 1.00 92.31 120 VAL A N 1
ATOM 966 C CA . VAL A 1 120 ? 11.491 4.729 -13.266 1.00 92.31 120 VAL A CA 1
ATOM 967 C C . VAL A 1 120 ? 12.956 4.603 -12.855 1.00 92.31 120 VAL A C 1
ATOM 969 O O . VAL A 1 120 ? 13.282 4.867 -11.701 1.00 92.31 120 VAL A O 1
ATOM 972 N N . ILE A 1 121 ? 13.844 4.233 -13.785 1.00 94.94 121 ILE A N 1
ATOM 973 C CA . ILE A 1 121 ? 15.265 3.997 -13.486 1.00 94.94 121 ILE A CA 1
ATOM 974 C C . ILE A 1 121 ? 15.980 5.280 -13.055 1.00 94.94 121 ILE A C 1
ATOM 976 O O . ILE A 1 121 ? 16.724 5.272 -12.077 1.00 94.94 121 ILE A O 1
ATOM 980 N N . GLU A 1 122 ? 15.719 6.394 -13.735 1.00 92.75 122 GLU A N 1
ATOM 981 C CA . GLU A 1 122 ? 16.288 7.702 -13.393 1.00 92.75 122 GLU A CA 1
ATOM 982 C C . GLU A 1 122 ? 15.548 8.377 -12.223 1.00 92.75 122 GLU A C 1
ATOM 984 O O . GLU A 1 122 ? 15.825 9.532 -11.905 1.00 92.75 122 GLU A O 1
ATOM 989 N N . GLN A 1 123 ? 14.599 7.673 -11.586 1.00 89.19 123 GLN A N 1
ATOM 990 C CA . GLN A 1 123 ? 13.845 8.135 -10.418 1.00 89.19 123 GLN A CA 1
ATOM 991 C C . GLN A 1 123 ? 13.245 9.535 -10.618 1.00 89.19 123 GLN A C 1
ATOM 993 O O . GLN A 1 123 ? 13.250 10.378 -9.723 1.00 89.19 123 GLN A O 1
ATOM 998 N N . LYS A 1 124 ? 12.682 9.794 -11.804 1.00 87.44 124 LYS A N 1
ATOM 999 C CA . LYS A 1 124 ? 12.132 11.110 -12.184 1.00 87.44 124 LYS A CA 1
ATOM 1000 C C . LYS A 1 124 ? 10.798 11.443 -11.492 1.00 87.44 124 LYS A C 1
ATOM 1002 O O . LYS A 1 124 ? 10.137 12.412 -11.864 1.00 87.44 124 LYS A O 1
ATOM 1007 N N . SER A 1 125 ? 10.377 10.639 -10.516 1.00 86.00 125 SER A N 1
ATOM 1008 C CA . SER A 1 125 ? 9.109 10.749 -9.797 1.00 86.00 125 SER A CA 1
ATOM 1009 C C . SER A 1 125 ? 9.329 10.565 -8.297 1.00 86.00 125 SER A C 1
ATOM 1011 O O . SER A 1 125 ? 9.884 9.555 -7.876 1.00 86.00 125 SER A O 1
ATOM 1013 N N . ASP A 1 126 ? 8.717 11.431 -7.494 1.00 88.69 126 ASP A N 1
ATOM 1014 C CA . ASP A 1 126 ? 8.672 11.306 -6.030 1.00 88.69 126 ASP A CA 1
ATOM 1015 C C . ASP A 1 126 ? 7.627 10.291 -5.522 1.00 88.69 126 ASP A C 1
ATOM 1017 O O . ASP A 1 126 ? 7.420 10.160 -4.315 1.00 88.69 126 ASP A O 1
ATOM 1021 N N . THR A 1 127 ? 6.881 9.627 -6.407 1.00 88.75 127 THR A N 1
ATOM 1022 C CA . THR A 1 127 ? 5.813 8.697 -6.015 1.00 88.75 127 THR A CA 1
ATOM 1023 C C . THR A 1 127 ? 6.298 7.547 -5.129 1.00 88.75 127 THR A C 1
ATOM 1025 O O . THR A 1 127 ? 5.653 7.325 -4.108 1.00 88.75 127 THR A O 1
ATOM 1028 N N . PRO A 1 128 ? 7.431 6.866 -5.405 1.00 92.06 128 PRO A N 1
ATOM 1029 C CA . PRO A 1 128 ? 7.947 5.841 -4.495 1.00 92.06 128 PRO A CA 1
ATOM 1030 C C . PRO A 1 128 ? 8.208 6.385 -3.082 1.00 92.06 128 PRO A C 1
ATOM 1032 O O . PRO A 1 128 ? 7.811 5.765 -2.101 1.00 92.06 128 PRO A O 1
ATOM 1035 N N . VAL A 1 129 ? 8.773 7.594 -2.970 1.00 92.31 129 VAL A N 1
ATOM 1036 C CA . VAL A 1 129 ? 8.998 8.269 -1.677 1.00 92.31 129 VAL A CA 1
ATOM 1037 C C . VAL A 1 129 ? 7.675 8.542 -0.963 1.00 92.31 129 VAL A C 1
ATOM 1039 O O . VAL A 1 129 ? 7.554 8.334 0.243 1.00 92.31 129 VAL A O 1
ATOM 1042 N N . PHE A 1 130 ? 6.661 8.993 -1.705 1.00 88.94 130 PHE A N 1
ATOM 1043 C CA . PHE A 1 130 ? 5.326 9.203 -1.158 1.00 88.94 130 PHE A CA 1
ATOM 1044 C C . PHE A 1 130 ? 4.723 7.900 -0.626 1.00 88.94 130 PHE A C 1
ATOM 1046 O O . PHE A 1 130 ? 4.250 7.897 0.504 1.00 88.94 130 PHE A O 1
ATOM 1053 N N . VAL A 1 131 ? 4.785 6.8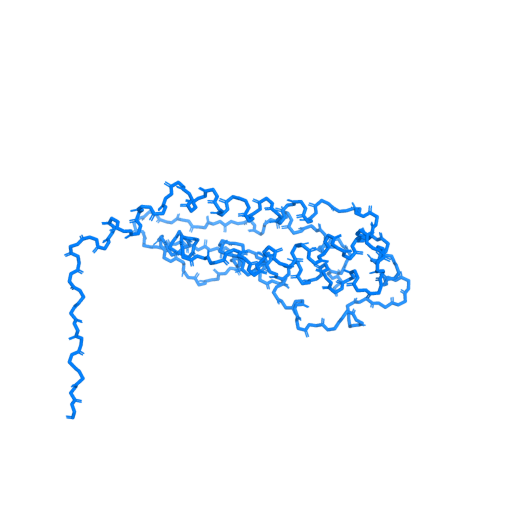02 -1.385 1.00 91.00 131 VAL A N 1
ATOM 1054 C CA . VAL A 1 131 ? 4.249 5.497 -0.962 1.00 91.00 131 VAL A CA 1
ATOM 1055 C C . VAL A 1 131 ? 5.008 4.933 0.237 1.00 91.00 131 VAL A C 1
ATOM 1057 O O . VAL A 1 131 ? 4.373 4.466 1.181 1.00 91.00 131 VAL A O 1
ATOM 1060 N N . GLN A 1 132 ? 6.337 5.063 0.278 1.00 94.56 132 GLN A N 1
ATOM 1061 C CA . GLN A 1 132 ? 7.116 4.678 1.457 1.00 94.56 132 GLN A CA 1
ATOM 1062 C C . GLN A 1 132 ? 6.655 5.449 2.700 1.00 94.56 132 GLN A C 1
ATOM 1064 O O . GLN A 1 132 ? 6.393 4.847 3.739 1.00 94.56 132 GLN A O 1
ATOM 1069 N N . LYS A 1 133 ? 6.433 6.765 2.575 1.00 92.81 133 LYS A N 1
ATOM 1070 C CA . LYS A 1 133 ? 5.904 7.576 3.677 1.00 92.81 133 LYS A CA 1
ATOM 1071 C C . LYS A 1 133 ? 4.532 7.084 4.158 1.00 92.81 133 LYS A C 1
ATOM 1073 O O . LYS A 1 133 ? 4.265 7.128 5.353 1.00 92.81 133 LYS A O 1
ATOM 1078 N N . GLN A 1 134 ? 3.659 6.605 3.268 1.00 91.00 134 GLN A N 1
ATOM 1079 C CA . GLN A 1 134 ? 2.367 6.034 3.678 1.00 91.00 134 GLN A CA 1
ATOM 1080 C C . GLN A 1 134 ? 2.552 4.809 4.582 1.00 91.00 134 GLN A C 1
ATOM 1082 O O . GLN A 1 134 ? 1.847 4.679 5.582 1.00 91.00 134 GLN A O 1
ATOM 1087 N N . LEU A 1 135 ? 3.495 3.925 4.241 1.00 94.31 135 LEU A N 1
ATOM 1088 C CA . LEU A 1 135 ? 3.821 2.752 5.054 1.00 94.31 135 LEU A CA 1
ATOM 1089 C C . LEU A 1 135 ? 4.419 3.156 6.402 1.00 94.31 135 LEU A C 1
ATOM 1091 O O . LEU A 1 135 ? 4.034 2.601 7.431 1.00 94.31 135 LEU A O 1
ATOM 1095 N N . ASP A 1 136 ? 5.301 4.152 6.408 1.00 95.19 136 ASP A N 1
ATOM 1096 C CA . ASP A 1 136 ? 5.901 4.675 7.635 1.00 95.19 136 ASP A CA 1
ATOM 1097 C C . ASP A 1 136 ? 4.845 5.327 8.543 1.00 95.19 136 ASP A C 1
ATOM 1099 O O . ASP A 1 136 ? 4.824 5.076 9.747 1.00 95.19 136 ASP A O 1
ATOM 1103 N N . ASP A 1 137 ? 3.908 6.094 7.975 1.00 93.81 137 ASP A N 1
ATOM 1104 C CA . ASP A 1 137 ? 2.789 6.693 8.710 1.00 93.81 137 ASP A CA 1
ATOM 1105 C C . ASP A 1 137 ? 1.874 5.604 9.316 1.00 93.81 137 ASP A C 1
ATOM 1107 O O . ASP A 1 137 ? 1.428 5.731 10.459 1.00 93.81 137 ASP A O 1
ATOM 1111 N N . ILE A 1 138 ? 1.614 4.509 8.588 1.00 94.06 138 ILE A N 1
ATOM 1112 C CA . ILE A 1 138 ? 0.855 3.352 9.095 1.00 94.06 138 ILE A CA 1
ATOM 1113 C C . ILE A 1 138 ? 1.575 2.708 10.280 1.00 94.06 138 ILE A C 1
ATOM 1115 O O . ILE A 1 138 ? 0.956 2.510 11.328 1.00 94.06 138 ILE A O 1
ATOM 1119 N N . ARG A 1 139 ? 2.874 2.416 10.144 1.00 95.19 139 ARG A N 1
ATOM 1120 C CA . ARG A 1 139 ? 3.687 1.843 11.229 1.00 95.19 139 ARG A CA 1
ATOM 1121 C C . ARG A 1 139 ? 3.707 2.757 12.444 1.00 95.19 139 ARG A C 1
ATOM 1123 O O . ARG A 1 139 ? 3.507 2.294 13.561 1.00 95.19 139 ARG A O 1
ATOM 1130 N N . PHE A 1 140 ? 3.837 4.063 12.230 1.00 95.62 140 PHE A N 1
ATOM 1131 C CA . PHE A 1 140 ? 3.764 5.044 13.303 1.00 95.62 140 PHE A CA 1
ATOM 1132 C C . PHE A 1 140 ? 2.414 4.989 14.036 1.00 95.62 140 PHE A C 1
ATOM 1134 O O . PHE A 1 140 ? 2.374 4.968 15.265 1.00 95.62 140 PHE A O 1
ATOM 1141 N N . ILE A 1 141 ? 1.288 4.910 13.318 1.00 92.69 141 ILE A N 1
ATOM 1142 C CA . ILE A 1 141 ? -0.032 4.748 13.949 1.00 92.69 141 ILE A CA 1
ATOM 1143 C C . ILE A 1 141 ? -0.095 3.438 14.749 1.00 92.69 141 ILE A C 1
ATOM 1145 O O . ILE A 1 141 ? -0.570 3.448 15.886 1.00 92.69 141 ILE A O 1
ATOM 1149 N N . GLN A 1 142 ? 0.409 2.331 14.199 1.00 94.06 142 GLN A N 1
ATOM 1150 C CA . GLN A 1 142 ? 0.470 1.042 14.893 1.00 94.06 142 GLN A CA 1
ATOM 1151 C C . GLN A 1 142 ? 1.281 1.141 16.190 1.00 94.06 142 GLN A C 1
ATOM 1153 O O . GLN A 1 142 ? 0.782 0.770 17.247 1.00 94.06 142 GLN A O 1
ATOM 1158 N N . GLU A 1 143 ? 2.476 1.727 16.160 1.00 94.12 143 GLU A N 1
ATOM 1159 C CA . GLU A 1 143 ? 3.317 1.917 17.349 1.00 94.12 143 GLU A CA 1
ATOM 1160 C C . GLU A 1 143 ? 2.618 2.741 18.439 1.00 94.12 143 GLU A C 1
ATOM 1162 O O . GLU A 1 143 ? 2.712 2.440 19.631 1.00 94.12 143 GLU A O 1
ATOM 1167 N N . ARG A 1 144 ? 1.888 3.789 18.043 1.00 94.25 144 ARG A N 1
ATOM 1168 C CA . ARG A 1 144 ? 1.216 4.705 18.975 1.00 94.25 144 ARG A CA 1
ATOM 1169 C C . ARG A 1 144 ? -0.076 4.139 19.557 1.00 94.25 144 ARG A C 1
ATOM 1171 O O . ARG A 1 144 ? -0.446 4.508 20.676 1.00 94.25 144 ARG A O 1
ATOM 1178 N N . TYR A 1 145 ? -0.767 3.281 18.811 1.00 91.19 145 TYR A N 1
ATOM 1179 C CA . TYR A 1 145 ? -2.135 2.868 19.119 1.00 91.19 145 TYR A CA 1
ATOM 1180 C C . TYR A 1 145 ? -2.350 1.348 19.131 1.00 91.19 145 TYR A C 1
ATOM 1182 O O . TYR A 1 145 ? -3.489 0.924 19.284 1.00 91.19 145 TYR A O 1
ATOM 1190 N N . ALA A 1 146 ? -1.311 0.508 19.066 1.00 85.94 146 ALA A N 1
ATOM 1191 C CA . ALA A 1 146 ? -1.454 -0.953 19.179 1.00 85.94 146 ALA A CA 1
ATOM 1192 C C . ALA A 1 146 ? -2.221 -1.372 20.449 1.00 85.94 146 ALA A C 1
ATOM 1194 O O . ALA A 1 146 ? -3.081 -2.249 20.408 1.00 85.94 146 ALA A O 1
ATOM 1195 N N . TRP A 1 147 ? -1.998 -0.661 21.561 1.00 85.56 147 TRP A N 1
ATOM 1196 C CA . TRP A 1 147 ? -2.690 -0.881 22.838 1.00 85.56 147 TRP A CA 1
ATOM 1197 C C . TRP A 1 147 ? -4.214 -0.665 22.776 1.00 85.56 147 TRP A C 1
ATOM 1199 O O . TRP A 1 147 ? -4.939 -1.125 23.667 1.00 85.56 147 TRP A O 1
ATOM 1209 N N . PHE A 1 148 ? -4.703 0.071 21.770 1.00 85.44 148 PHE A N 1
ATOM 1210 C CA . PHE A 1 148 ? -6.106 0.455 21.640 1.00 85.44 148 PHE A CA 1
ATOM 1211 C C . PHE A 1 148 ? -6.991 -0.769 21.411 1.00 85.44 148 PHE A C 1
ATOM 1213 O O . PHE A 1 148 ? -8.002 -0.919 22.096 1.00 85.44 148 PHE A O 1
ATOM 1220 N N . LEU A 1 149 ? -6.590 -1.674 20.509 1.00 80.75 149 LEU A N 1
ATOM 1221 C CA . LEU A 1 149 ? -7.361 -2.889 20.233 1.00 80.75 149 LEU A CA 1
ATOM 1222 C C . LEU A 1 149 ? -7.429 -3.787 21.470 1.00 80.75 149 LEU A C 1
ATOM 1224 O O . LEU A 1 149 ? -8.517 -4.202 21.864 1.00 80.75 149 LEU A O 1
ATOM 1228 N N . ASP A 1 150 ? -6.303 -3.994 22.153 1.00 81.81 150 ASP A N 1
ATOM 1229 C CA . ASP A 1 150 ? -6.274 -4.779 23.391 1.00 81.81 150 ASP A CA 1
ATOM 1230 C C . ASP A 1 150 ? -7.188 -4.182 24.467 1.00 81.81 150 ASP A C 1
ATOM 1232 O O . ASP A 1 150 ? -7.864 -4.904 25.195 1.00 81.81 150 ASP A O 1
ATOM 1236 N N . SER A 1 151 ? -7.238 -2.853 24.572 1.00 80.81 151 SER A N 1
ATOM 1237 C CA . SER A 1 151 ? -8.102 -2.162 25.536 1.00 80.81 151 SER A CA 1
ATOM 1238 C C . SER A 1 151 ? -9.584 -2.240 25.182 1.00 80.81 151 SER A C 1
ATOM 1240 O O . SER A 1 151 ? -10.404 -2.357 26.088 1.00 80.81 151 SER A O 1
ATOM 1242 N N . MET A 1 152 ? -9.929 -2.235 23.894 1.00 74.00 152 MET A N 1
ATOM 1243 C CA . MET A 1 152 ? -11.310 -2.375 23.422 1.00 74.00 152 MET A CA 1
ATOM 1244 C C . MET A 1 152 ? -11.898 -3.762 23.712 1.00 74.00 152 MET A C 1
ATOM 1246 O O . MET A 1 152 ? -13.096 -3.876 23.963 1.00 74.00 152 MET A O 1
ATOM 1250 N N . PHE A 1 153 ? -11.073 -4.814 23.700 1.00 68.25 153 PHE A N 1
ATOM 1251 C CA . PHE A 1 153 ? -11.526 -6.195 23.918 1.00 68.25 153 PHE A CA 1
ATOM 1252 C C . PHE A 1 153 ? -11.268 -6.729 25.335 1.00 68.25 153 PHE A C 1
ATOM 1254 O O . PHE A 1 153 ? -11.721 -7.826 25.675 1.00 68.25 153 PHE A O 1
ATOM 1261 N N . LYS A 1 154 ? -10.593 -5.964 26.204 1.00 71.19 154 LYS A N 1
ATOM 1262 C CA . LYS A 1 154 ? -10.426 -6.317 27.622 1.00 71.19 154 LYS A CA 1
ATOM 1263 C C . LYS A 1 154 ? -11.786 -6.417 28.316 1.00 71.19 154 LYS A C 1
ATOM 1265 O O . LYS A 1 154 ? -12.488 -5.427 28.483 1.00 71.19 154 LYS A O 1
ATOM 1270 N N . GLY A 1 155 ? -12.133 -7.626 28.760 1.00 62.41 155 GLY A N 1
ATOM 1271 C CA . GLY A 1 155 ? -13.381 -7.909 29.475 1.00 62.41 155 GLY A CA 1
ATOM 1272 C C . GLY A 1 155 ? -14.579 -8.241 28.578 1.00 62.41 155 GLY A C 1
ATOM 1273 O O . GLY A 1 155 ? -15.658 -8.505 29.103 1.00 62.41 155 GLY A O 1
ATOM 1274 N N . VAL A 1 156 ? -14.407 -8.286 27.252 1.00 59.72 156 VAL A N 1
ATOM 1275 C CA . VAL A 1 156 ? -15.465 -8.710 26.325 1.00 59.72 156 VAL A CA 1
ATOM 1276 C C . VAL A 1 156 ? -15.453 -10.236 26.211 1.00 59.72 156 VAL A C 1
ATOM 1278 O O . VAL A 1 156 ? -14.597 -10.830 25.556 1.00 59.72 156 VAL A O 1
ATOM 1281 N N . SER A 1 157 ? -16.411 -10.898 26.862 1.00 55.25 157 SER A N 1
ATOM 1282 C CA . SER A 1 157 ? -16.675 -12.320 26.643 1.00 55.25 157 SER A CA 1
ATOM 1283 C C . SER A 1 157 ? -17.372 -12.502 25.296 1.00 55.25 157 SER A C 1
ATOM 1285 O O . SER A 1 157 ? -18.556 -12.196 25.159 1.00 55.25 157 SER A O 1
ATOM 1287 N N . PHE A 1 158 ? -16.662 -13.012 24.291 1.00 61.22 158 PHE A N 1
ATOM 1288 C CA . PHE A 1 158 ? -17.309 -13.444 23.056 1.00 61.22 158 PHE A CA 1
ATOM 1289 C C . PHE A 1 158 ? -18.164 -14.681 23.358 1.00 61.22 158 PHE A C 1
ATOM 1291 O O . PHE A 1 158 ? -17.632 -15.750 23.671 1.00 61.22 158 PHE A O 1
ATOM 1298 N N . GLU A 1 159 ? -19.492 -14.548 23.292 1.00 53.69 159 GLU A N 1
ATOM 1299 C CA . GLU A 1 159 ? -20.387 -15.701 23.358 1.00 53.69 159 GLU A CA 1
ATOM 1300 C C . GLU A 1 159 ? -20.049 -16.645 22.201 1.00 53.69 159 GLU A C 1
ATOM 1302 O O . GLU A 1 159 ? -20.243 -16.328 21.024 1.00 53.69 159 GLU A O 1
ATOM 1307 N N . LYS A 1 160 ? -19.524 -17.831 22.527 1.00 49.69 160 LYS A N 1
ATOM 1308 C CA . LYS A 1 160 ? -19.403 -18.911 21.550 1.00 49.69 160 LYS A CA 1
ATOM 1309 C C . LYS A 1 160 ? -20.812 -19.235 21.062 1.00 49.69 160 LYS A C 1
ATOM 1311 O O . LYS A 1 160 ? -21.594 -19.829 21.805 1.00 49.69 160 LYS A O 1
ATOM 1316 N N . LYS A 1 161 ? -21.130 -18.880 19.813 1.00 48.16 161 LYS A N 1
ATOM 1317 C CA . LYS A 1 161 ? -22.318 -19.408 19.134 1.00 48.16 161 LYS A CA 1
ATOM 1318 C C . LYS A 1 161 ? -22.257 -20.932 19.222 1.00 48.16 161 LYS A C 1
ATOM 1320 O O . LYS A 1 161 ? -21.349 -21.551 18.668 1.00 48.16 161 LYS A O 1
ATOM 1325 N N . LYS A 1 162 ? -23.202 -21.529 19.953 1.00 42.53 162 LYS A N 1
ATOM 1326 C CA . LYS A 1 162 ? -23.419 -22.975 19.936 1.00 42.53 162 LYS A CA 1
ATOM 1327 C C . LYS A 1 162 ? -23.757 -23.358 18.500 1.00 42.53 162 LYS A C 1
ATOM 1329 O O . LYS A 1 162 ? -24.777 -22.922 17.973 1.00 42.53 162 LYS A O 1
ATOM 1334 N N . VAL A 1 163 ? -22.889 -24.150 17.881 1.00 45.47 163 VAL A N 1
ATOM 1335 C CA . VAL A 1 163 ? -23.247 -24.909 16.685 1.00 45.47 163 VAL A CA 1
ATOM 1336 C C . VAL A 1 163 ? -24.315 -25.896 17.144 1.00 45.47 163 VAL A C 1
ATOM 1338 O O . VAL A 1 163 ? -24.050 -26.758 17.982 1.00 45.47 163 VAL A O 1
ATOM 1341 N N . VAL A 1 164 ? -25.549 -25.676 16.702 1.00 48.47 164 VAL A N 1
ATOM 1342 C CA . VAL A 1 164 ? -26.628 -26.647 16.868 1.00 48.47 164 VAL A CA 1
ATOM 1343 C C . VAL A 1 164 ? -26.357 -27.735 15.831 1.00 48.47 164 VAL A C 1
ATOM 1345 O O . VAL A 1 164 ? -26.334 -27.434 14.639 1.00 48.47 164 VAL A O 1
ATOM 1348 N N . ASN A 1 165 ? -26.041 -28.938 16.317 1.00 46.88 165 ASN A N 1
ATOM 1349 C CA . ASN A 1 165 ? -25.916 -30.158 15.513 1.00 46.88 165 ASN A CA 1
ATOM 1350 C C . ASN A 1 165 ? -27.275 -30.600 14.971 1.00 46.88 165 ASN A C 1
ATOM 1352 O O . ASN A 1 165 ? -28.272 -30.422 15.710 1.00 46.88 165 ASN A O 1
#

Sequence (165 aa):
MGM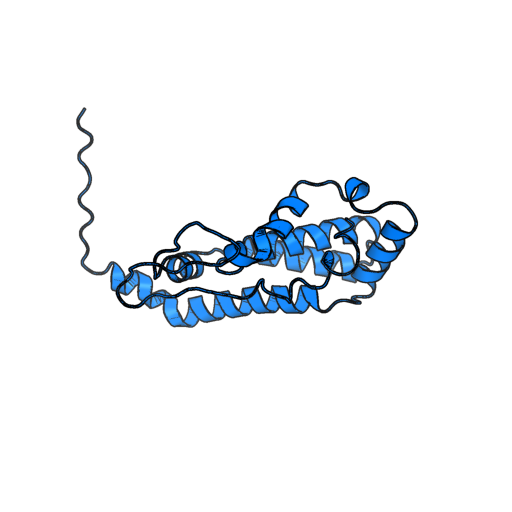LGKDLFDIKRPRRNTKVEFGESCYWVESNPAPQPYGTILTEILNLDTAPYQAVMDRLDDIVKNKNSREAPRAYLDMLSVSAELPLYRLYATDYQMFKNIPVEMLVVGEAREAFEEHVIEQKSDTPVFVQKQLDDIRFIQERYAWFLDSMFKGVSFEKKKVVN

Foldseek 3Di:
DACQDPVLQPLVDFPDDKADDPPDQFIADPQGRDTHGPCPLLVCLLPDDCVVLVVLLVVLVVCLVVLVLVCNQVSSLVNQLVLCVHRPNVRGRVVSVCSNPDDSCVRDDDPRSVVSSCCSNVVVGCVSVVSVVVSVVSVVSNVVCNVVVVVVCVPDDDPDDPPDD

pLDDT: mean 82.84, std 14.59, range [34.38, 97.56]

Radius of gyration: 19.57 Å; chains: 1; bounding box: 47×46×58 Å